Protein AF-A0A1A8QJQ0-F1 (afdb_monomer_lite)

InterPro domains:
  IPR009072 Histone-fold [G3DSA:1.10.20.10] (1-81)
  IPR009072 Histone-fold [SSF47113] (7-80)
  IPR029003 CENP-S/Mhf1 [PF15630] (9-80)

Secondary structure (DSSP, 8-state):
--HHHHHHHHHHHHHHHHHHHHHHHHHHHHT----HHHHHHHHHHHHHHHHHHHHHHHHHHHHTT-SS--HHHHHHHGGG-

Sequence (81 aa):
MTEDADETQRLKAAVHYTVGRFCQKIGEEHRREFSRQAVAAIAETTFRQCDIFAKDLEAFARHGKRTKVSVEDVKLTARRG

Radius of gyration: 16.21 Å; chains: 1; bounding box: 36×16×44 Å

Foldseek 3Di:
DVPVVVVLVVVLVVLLVVLVVVQVVVCVVVVHHDDSVRSSVVSVVVSVVVVVLVVQQCVVCVVVVHPDGDVVSVCVVVVVD

Structure (mmCIF, N/CA/C/O backbone):
data_AF-A0A1A8QJQ0-F1
#
_entry.id   AF-A0A1A8QJQ0-F1
#
loop_
_atom_site.group_PDB
_atom_site.id
_atom_site.type_symbol
_atom_site.label_atom_id
_atom_site.label_alt_id
_atom_site.label_comp_id
_atom_site.label_asym_id
_atom_site.label_entity_id
_atom_site.label_seq_id
_atom_site.pdbx_PDB_ins_code
_atom_site.Cartn_x
_atom_site.Cartn_y
_atom_site.Cartn_z
_atom_site.occupancy
_atom_site.B_iso_or_equiv
_atom_site.auth_seq_id
_atom_site.auth_comp_id
_atom_site.auth_asym_id
_atom_site.auth_atom_id
_atom_site.pdbx_PDB_model_num
ATOM 1 N N . MET A 1 1 ? -13.988 1.468 -20.722 1.00 55.25 1 MET A N 1
ATOM 2 C CA . MET A 1 1 ? -13.754 2.626 -19.823 1.00 55.25 1 MET A CA 1
ATOM 3 C C . MET A 1 1 ? -14.388 2.462 -18.438 1.00 55.25 1 MET A C 1
ATOM 5 O O . MET A 1 1 ? -14.015 3.206 -17.546 1.00 55.25 1 MET A O 1
ATOM 9 N N . THR A 1 2 ? -15.320 1.526 -18.219 1.00 62.97 2 THR A N 1
ATOM 10 C CA . THR A 1 2 ? -15.931 1.250 -16.899 1.00 62.97 2 THR A CA 1
ATOM 11 C C . THR A 1 2 ? -15.165 0.219 -16.062 1.00 62.97 2 THR A C 1
ATOM 13 O O . THR A 1 2 ? -15.237 0.270 -14.840 1.00 62.97 2 THR A O 1
ATOM 16 N N . GLU A 1 3 ? -14.412 -0.682 -16.697 1.00 68.06 3 GLU A N 1
ATOM 17 C CA . GLU A 1 3 ? -13.699 -1.780 -16.024 1.00 68.06 3 GLU A CA 1
ATOM 18 C C . GLU A 1 3 ? -12.536 -1.283 -15.150 1.00 68.06 3 GLU A C 1
ATOM 20 O O . GLU A 1 3 ? -12.438 -1.682 -13.993 1.00 68.06 3 GLU A O 1
ATOM 25 N N . ASP A 1 4 ? -11.737 -0.326 -15.636 1.00 76.12 4 ASP A N 1
ATOM 26 C CA . ASP A 1 4 ? -10.613 0.245 -14.870 1.00 76.12 4 ASP A CA 1
ATOM 27 C C . ASP A 1 4 ? -11.079 0.962 -13.591 1.00 76.12 4 ASP A C 1
ATOM 29 O O . ASP A 1 4 ? -10.406 0.953 -12.555 1.00 76.12 4 ASP A O 1
ATOM 33 N N . ALA A 1 5 ? -12.256 1.592 -13.652 1.00 81.75 5 ALA A N 1
ATOM 34 C CA . ALA A 1 5 ? -12.854 2.280 -12.515 1.00 81.75 5 ALA A CA 1
ATOM 35 C C . ALA A 1 5 ? -13.376 1.287 -11.462 1.00 81.75 5 ALA A C 1
ATOM 37 O O . ALA A 1 5 ? -13.191 1.520 -10.265 1.00 81.75 5 ALA A O 1
ATOM 38 N N . ASP A 1 6 ? -13.982 0.174 -11.896 1.00 90.25 6 ASP A N 1
ATOM 39 C CA . ASP A 1 6 ? -14.438 -0.897 -11.001 1.00 90.25 6 ASP A CA 1
ATOM 40 C C . ASP A 1 6 ? -13.256 -1.600 -10.320 1.00 90.25 6 ASP A C 1
ATOM 42 O O . ASP A 1 6 ? -13.241 -1.770 -9.098 1.00 90.25 6 ASP A O 1
ATOM 46 N N . GLU A 1 7 ? -12.203 -1.915 -11.077 1.00 93.75 7 GLU A N 1
ATOM 47 C CA . GLU A 1 7 ? -10.985 -2.511 -10.530 1.00 93.75 7 GLU A CA 1
ATOM 48 C C . GLU A 1 7 ? -10.313 -1.584 -9.509 1.00 93.75 7 GLU A C 1
ATOM 50 O O . GLU A 1 7 ? -10.001 -2.004 -8.389 1.00 93.7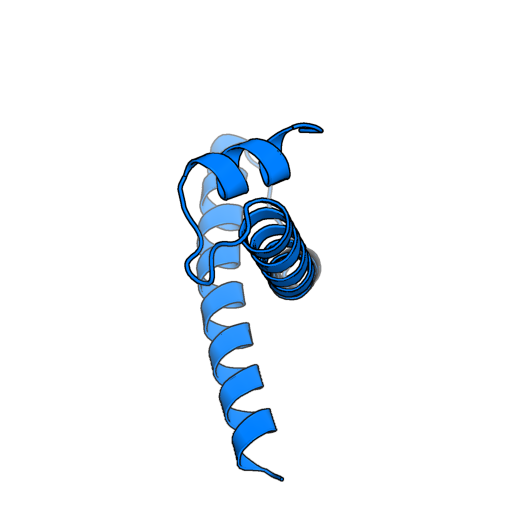5 7 GLU A O 1
ATOM 55 N N . THR A 1 8 ? -10.170 -0.298 -9.843 1.00 95.25 8 THR A N 1
ATOM 56 C CA . THR A 1 8 ? -9.620 0.708 -8.923 1.00 95.25 8 THR A CA 1
ATOM 57 C C . THR A 1 8 ? -10.420 0.759 -7.624 1.00 95.25 8 THR A C 1
ATOM 59 O O . THR A 1 8 ? -9.840 0.794 -6.535 1.00 95.25 8 THR A O 1
ATOM 62 N N . GLN A 1 9 ? -11.751 0.726 -7.710 1.00 96.56 9 GLN A N 1
ATOM 63 C CA . GLN A 1 9 ? -12.609 0.773 -6.532 1.00 96.56 9 GLN A CA 1
ATOM 64 C C . GLN A 1 9 ? -12.467 -0.485 -5.667 1.00 96.56 9 GLN A C 1
ATOM 66 O O . GLN A 1 9 ? -12.406 -0.384 -4.438 1.00 96.56 9 GLN A O 1
ATOM 71 N N . ARG A 1 10 ? -12.344 -1.666 -6.284 1.00 97.75 10 ARG A N 1
ATOM 72 C CA . ARG A 1 10 ? -12.081 -2.926 -5.572 1.00 97.75 10 ARG A CA 1
ATOM 73 C C . ARG A 1 10 ? -10.738 -2.899 -4.843 1.00 97.75 10 ARG A C 1
ATOM 75 O O . ARG A 1 10 ? -10.670 -3.299 -3.679 1.00 97.75 10 ARG A O 1
ATOM 82 N N . LEU A 1 11 ? -9.687 -2.382 -5.481 1.00 97.94 11 LEU A N 1
ATOM 83 C CA . LEU A 1 11 ? -8.370 -2.232 -4.857 1.00 97.94 11 LEU A CA 1
AT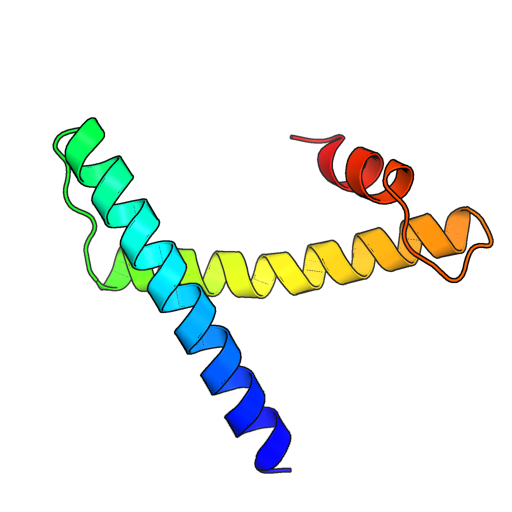OM 84 C C . LEU A 1 11 ? -8.406 -1.230 -3.694 1.00 97.94 11 LEU A C 1
ATOM 86 O O . LEU A 1 11 ? -7.903 -1.526 -2.607 1.00 97.94 11 LEU A O 1
ATOM 90 N N . LYS A 1 12 ? -9.065 -0.078 -3.872 1.00 98.12 12 LYS A N 1
ATOM 91 C CA . LYS A 1 12 ? -9.268 0.906 -2.796 1.00 98.12 12 LYS A CA 1
ATOM 92 C C . LYS A 1 12 ? -10.027 0.313 -1.609 1.00 98.12 12 LYS A C 1
ATOM 94 O O . LYS A 1 12 ? -9.637 0.550 -0.467 1.00 98.12 12 LYS A O 1
ATOM 99 N N . ALA A 1 13 ? -11.063 -0.491 -1.855 1.00 98.31 13 ALA A N 1
ATOM 100 C CA . ALA A 1 13 ? -11.811 -1.172 -0.799 1.00 98.31 13 ALA A CA 1
ATOM 101 C C . ALA A 1 13 ? -10.934 -2.162 -0.010 1.00 98.31 13 ALA A C 1
ATOM 103 O O . ALA A 1 13 ? -10.992 -2.187 1.221 1.00 98.31 13 ALA A O 1
ATOM 104 N N . ALA A 1 14 ? -10.073 -2.927 -0.690 1.00 98.50 14 ALA A N 1
ATOM 105 C CA . ALA A 1 14 ? -9.139 -3.852 -0.042 1.00 98.50 14 ALA A CA 1
ATOM 106 C C . ALA A 1 14 ? -8.099 -3.124 0.834 1.00 98.50 14 ALA A C 1
ATOM 108 O O . ALA A 1 14 ? -7.828 -3.540 1.969 1.00 98.50 14 ALA A O 1
ATOM 109 N N . VAL A 1 15 ? -7.556 -2.003 0.344 1.00 98.50 15 VAL A N 1
ATOM 110 C CA . VAL A 1 15 ? -6.653 -1.143 1.126 1.00 98.50 15 VAL A CA 1
ATOM 111 C C . VAL A 1 15 ? -7.384 -0.554 2.329 1.00 98.50 15 VAL A C 1
ATOM 113 O O . VAL A 1 15 ? -6.879 -0.646 3.446 1.00 98.50 15 VAL A O 1
ATOM 116 N N . HIS A 1 16 ? -8.591 -0.015 2.137 1.00 98.69 16 HIS A N 1
ATOM 117 C CA . HIS A 1 16 ? -9.392 0.561 3.216 1.00 98.69 16 HIS A CA 1
ATOM 118 C C . HIS A 1 16 ? -9.696 -0.454 4.322 1.00 98.69 16 HIS A C 1
ATOM 120 O O . HIS A 1 16 ? -9.533 -0.138 5.500 1.00 98.69 16 HIS A O 1
ATOM 126 N N . TYR A 1 17 ? -10.070 -1.686 3.958 1.00 98.69 17 TYR A N 1
ATOM 127 C CA . TYR A 1 17 ? -10.277 -2.768 4.921 1.00 98.69 17 TYR A CA 1
ATOM 128 C C . TYR A 1 17 ? -9.018 -3.019 5.761 1.00 98.69 17 TYR A C 1
ATOM 130 O O . TYR A 1 17 ? -9.075 -3.010 6.992 1.00 98.69 17 TYR A O 1
ATOM 138 N N . THR A 1 18 ? -7.868 -3.184 5.106 1.00 98.69 18 THR A N 1
ATOM 139 C CA . THR A 1 18 ? -6.599 -3.486 5.785 1.00 98.69 18 THR A CA 1
ATOM 140 C C . THR A 1 18 ? -6.143 -2.331 6.680 1.00 98.69 18 THR A C 1
ATOM 142 O O . THR A 1 18 ? -5.751 -2.552 7.826 1.00 98.69 18 THR A O 1
ATOM 145 N N . VAL A 1 19 ? -6.263 -1.088 6.206 1.00 98.69 19 VAL A N 1
ATOM 146 C CA . VAL A 1 19 ? -5.972 0.116 6.999 1.00 98.69 19 VAL A CA 1
ATOM 147 C C . VAL A 1 19 ? -6.897 0.217 8.209 1.00 98.69 19 VAL A C 1
ATOM 149 O O . VAL A 1 19 ? -6.416 0.481 9.307 1.00 98.69 19 VAL A O 1
ATOM 152 N N . GLY A 1 20 ? -8.192 -0.073 8.060 1.00 98.56 20 GLY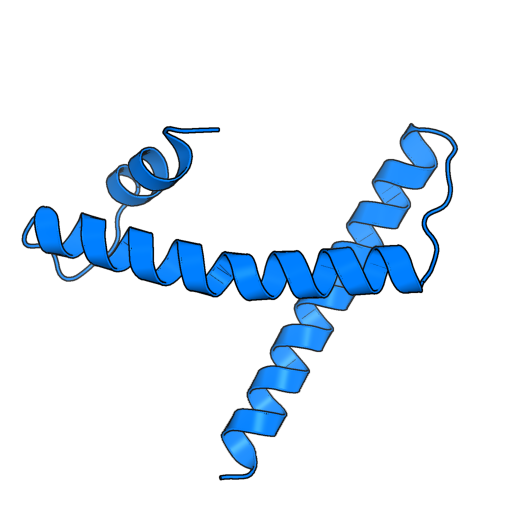 A N 1
ATOM 153 C CA . GLY A 1 20 ? -9.131 -0.114 9.182 1.00 98.56 20 GLY A CA 1
ATOM 154 C C . GLY A 1 20 ? -8.711 -1.106 10.268 1.00 98.56 20 GLY A C 1
ATOM 155 O O . GLY A 1 20 ? -8.717 -0.760 11.449 1.00 98.56 20 GLY A O 1
ATOM 156 N N . ARG A 1 21 ? -8.256 -2.307 9.880 1.00 98.50 21 ARG A N 1
ATOM 157 C CA . ARG A 1 21 ? -7.720 -3.306 10.823 1.00 98.50 21 ARG A CA 1
ATOM 158 C C . ARG A 1 21 ? -6.462 -2.812 11.542 1.00 98.50 21 ARG A C 1
ATOM 160 O O . ARG A 1 21 ? -6.322 -3.057 12.739 1.00 98.50 21 ARG A O 1
ATOM 167 N N . PHE A 1 22 ? -5.569 -2.103 10.850 1.00 98.19 22 PHE A N 1
ATOM 168 C CA . PHE A 1 22 ? -4.390 -1.503 11.481 1.00 98.19 22 PHE A CA 1
ATOM 169 C C . PHE A 1 22 ? -4.750 -0.366 12.436 1.00 98.19 22 PHE A C 1
ATOM 171 O O . PHE A 1 22 ? -4.270 -0.362 13.567 1.00 98.19 22 PHE A O 1
ATOM 178 N N . CYS A 1 23 ? -5.618 0.560 12.025 1.00 98.25 23 CYS A N 1
ATOM 179 C CA . CYS A 1 23 ? -6.088 1.649 12.878 1.00 98.25 23 CYS A CA 1
ATOM 180 C C . CYS A 1 23 ? -6.792 1.126 14.133 1.00 98.25 23 CYS A C 1
ATOM 182 O O . CYS A 1 23 ? -6.579 1.682 15.205 1.00 98.25 23 CYS A O 1
ATOM 184 N N . GLN A 1 24 ? -7.575 0.046 14.025 1.00 97.56 24 GLN A N 1
ATOM 185 C CA . GLN A 1 24 ? -8.174 -0.614 15.185 1.00 97.56 24 GLN A CA 1
ATOM 186 C C . GLN A 1 24 ? -7.096 -1.120 16.153 1.00 97.56 24 GLN A C 1
ATOM 188 O O . GLN A 1 24 ? -7.109 -0.749 17.322 1.00 97.56 24 GLN A O 1
ATOM 193 N N . LYS A 1 25 ? -6.132 -1.910 15.660 1.00 98.12 25 LYS A N 1
ATOM 194 C CA . LYS A 1 25 ? -5.057 -2.474 16.490 1.00 98.12 25 LYS A CA 1
ATOM 195 C C . LYS A 1 25 ? -4.227 -1.385 17.185 1.00 98.12 25 LYS A C 1
ATOM 197 O O . LYS A 1 25 ? -3.976 -1.468 18.381 1.00 98.12 25 LYS A O 1
ATOM 202 N N . ILE A 1 26 ? -3.816 -0.361 16.435 1.00 97.69 26 ILE A N 1
ATOM 203 C CA . ILE A 1 26 ? -3.046 0.781 16.956 1.00 97.69 26 ILE A CA 1
ATOM 204 C C . ILE A 1 26 ? -3.894 1.575 17.958 1.00 97.69 26 ILE A C 1
ATOM 206 O O . ILE A 1 26 ? -3.400 2.018 18.992 1.00 97.69 26 ILE A O 1
ATOM 210 N N . GLY A 1 27 ? -5.183 1.750 17.671 1.00 97.50 27 GLY A N 1
ATOM 211 C CA . GLY A 1 27 ? -6.112 2.421 18.569 1.00 97.50 27 GLY A CA 1
ATOM 212 C C . GLY A 1 27 ? -6.245 1.713 19.917 1.00 97.50 27 GLY A C 1
ATOM 213 O O . GLY A 1 27 ? -6.141 2.353 20.961 1.00 97.50 27 GLY A O 1
ATOM 214 N N . GLU A 1 28 ? -6.386 0.387 19.901 1.00 97.62 28 GLU A N 1
ATOM 215 C CA . GLU A 1 28 ? -6.413 -0.452 21.104 1.00 97.62 28 GLU A CA 1
ATOM 216 C C . GLU A 1 28 ? -5.105 -0.327 21.910 1.00 97.62 28 GLU A C 1
ATOM 218 O O . GLU A 1 28 ? -5.151 -0.057 23.112 1.00 97.62 28 GLU A O 1
ATOM 223 N N . GLU A 1 29 ? -3.943 -0.425 21.251 1.00 97.81 29 GLU A N 1
ATOM 224 C CA . GLU A 1 29 ? -2.615 -0.303 21.878 1.00 97.81 29 GLU A CA 1
ATOM 225 C C . GLU A 1 29 ? -2.411 1.053 22.574 1.00 97.81 29 GLU A C 1
ATOM 227 O O . GLU A 1 29 ? -1.907 1.128 23.697 1.00 97.81 29 GLU A O 1
ATOM 232 N N . HIS A 1 30 ? -2.855 2.138 21.938 1.00 97.19 30 HIS A N 1
ATOM 233 C CA . HIS A 1 30 ? -2.683 3.494 22.457 1.00 97.19 30 HIS A CA 1
ATOM 234 C C . HIS A 1 30 ? -3.887 4.025 23.243 1.00 97.19 30 HIS A C 1
ATOM 236 O O . HIS A 1 30 ? -3.848 5.174 23.694 1.00 97.19 30 HIS A O 1
ATOM 242 N N . ARG A 1 31 ? -4.940 3.216 23.435 1.00 96.44 31 ARG A N 1
ATOM 243 C CA . ARG A 1 31 ? -6.220 3.615 24.052 1.00 96.44 31 ARG A CA 1
ATOM 244 C C . ARG A 1 31 ? -6.812 4.871 23.402 1.00 96.44 31 ARG A C 1
ATOM 246 O O . ARG A 1 31 ? -7.192 5.824 24.083 1.00 96.44 31 ARG A O 1
ATOM 253 N N . ARG A 1 32 ? -6.840 4.891 22.069 1.00 95.62 32 ARG A N 1
ATOM 254 C CA . ARG A 1 32 ? -7.407 5.968 21.249 1.00 95.62 32 ARG A CA 1
ATOM 255 C C . ARG A 1 32 ? -8.280 5.397 20.146 1.00 95.62 32 ARG A C 1
ATOM 257 O O . ARG A 1 32 ? -8.005 4.332 19.614 1.00 95.62 32 ARG A O 1
ATOM 264 N N . GLU A 1 33 ? -9.290 6.153 19.745 1.00 94.75 33 GLU A N 1
ATOM 265 C CA . GLU A 1 33 ? -10.128 5.799 18.603 1.00 94.75 33 GLU A CA 1
ATOM 266 C C . GLU A 1 33 ? -9.777 6.659 17.389 1.00 94.75 33 GLU A C 1
ATOM 268 O O . GLU A 1 33 ? -9.477 7.850 17.506 1.00 94.75 33 GLU A O 1
ATOM 273 N N . PHE A 1 34 ? -9.842 6.051 16.207 1.00 97.88 34 PHE A N 1
ATOM 274 C CA . PHE A 1 34 ? -9.759 6.761 14.937 1.00 97.88 34 PHE A CA 1
ATOM 275 C C . PHE A 1 34 ? -11.170 6.958 14.389 1.00 97.88 34 PHE A C 1
ATOM 277 O O . PHE A 1 34 ? -11.955 6.012 14.312 1.00 97.88 34 PHE A O 1
ATOM 284 N N . SER A 1 35 ? -11.496 8.178 13.962 1.00 98.38 35 SER A N 1
ATOM 285 C CA . SER A 1 35 ? -12.763 8.429 13.274 1.00 98.38 35 SER A CA 1
ATOM 286 C C . SER A 1 35 ? -12.801 7.714 11.921 1.00 98.38 35 SER A C 1
ATOM 288 O O . SER A 1 35 ? -11.767 7.464 11.295 1.00 98.38 35 SER A O 1
ATOM 290 N N . ARG A 1 36 ? -14.007 7.437 11.411 1.00 98.06 36 ARG A N 1
ATOM 291 C CA . ARG A 1 36 ? -14.184 6.818 10.083 1.00 98.06 36 ARG A CA 1
ATOM 292 C C . ARG A 1 36 ? -13.520 7.646 8.978 1.00 98.06 36 ARG A C 1
ATOM 294 O O . ARG A 1 36 ? -12.925 7.092 8.059 1.00 98.06 36 ARG A O 1
ATOM 301 N N . GLN A 1 37 ? -13.588 8.970 9.095 1.00 98.50 37 GLN A N 1
ATOM 302 C CA . GLN A 1 37 ? -12.968 9.916 8.172 1.00 98.50 37 GLN A CA 1
ATOM 303 C C . GLN A 1 37 ? -11.438 9.859 8.249 1.00 98.50 37 GLN A C 1
ATOM 305 O O . GLN A 1 37 ? -10.787 9.897 7.210 1.00 98.50 37 GLN A O 1
ATOM 310 N N . ALA A 1 38 ? -10.860 9.717 9.449 1.00 98.38 38 ALA A N 1
ATOM 311 C CA . ALA A 1 38 ? -9.418 9.546 9.611 1.00 98.38 38 ALA A CA 1
ATOM 312 C C . ALA A 1 38 ? -8.937 8.236 8.968 1.00 98.38 38 ALA A C 1
ATOM 314 O O . ALA A 1 38 ? -7.980 8.254 8.199 1.00 98.38 38 ALA A O 1
ATOM 315 N N . VAL A 1 39 ? -9.640 7.122 9.199 1.00 98.69 39 VAL A N 1
ATOM 316 C CA . VAL A 1 39 ? -9.328 5.829 8.560 1.00 98.69 39 VAL A CA 1
ATOM 317 C C . VAL A 1 39 ? -9.421 5.932 7.034 1.00 98.69 39 VAL A C 1
ATOM 319 O O . VAL A 1 39 ? -8.520 5.479 6.330 1.00 98.69 39 VAL A O 1
ATOM 322 N N . ALA A 1 40 ? -10.465 6.580 6.505 1.00 98.50 40 ALA A N 1
ATOM 323 C CA . ALA A 1 40 ? -10.612 6.810 5.068 1.00 98.50 40 ALA A CA 1
ATOM 324 C C . ALA A 1 40 ? -9.479 7.673 4.487 1.00 98.50 40 ALA A C 1
ATOM 326 O O . ALA A 1 40 ? -8.942 7.344 3.430 1.00 98.50 40 ALA A O 1
ATOM 327 N N . ALA A 1 41 ? -9.079 8.737 5.187 1.00 98.75 41 ALA A N 1
ATOM 328 C CA . ALA A 1 41 ? -7.983 9.604 4.768 1.00 98.75 41 ALA A CA 1
ATOM 329 C C . ALA A 1 41 ? -6.633 8.869 4.766 1.00 98.75 41 ALA A C 1
ATOM 331 O O . ALA A 1 41 ? -5.847 9.034 3.829 1.00 98.75 41 ALA A O 1
ATOM 332 N N . ILE A 1 42 ? -6.375 8.026 5.772 1.00 98.62 42 ILE A N 1
ATOM 333 C CA . ILE A 1 42 ? -5.179 7.175 5.818 1.00 98.62 42 ILE A CA 1
ATOM 334 C C . ILE A 1 42 ? -5.205 6.196 4.643 1.00 98.62 42 ILE A C 1
ATOM 336 O O . ILE A 1 42 ? -4.227 6.124 3.907 1.00 98.62 42 ILE A O 1
ATOM 340 N N . ALA A 1 43 ? -6.331 5.521 4.395 1.00 98.69 43 ALA A N 1
ATOM 341 C CA . ALA A 1 43 ? -6.472 4.579 3.286 1.00 98.69 43 ALA A CA 1
ATOM 342 C C . ALA A 1 43 ? -6.221 5.227 1.915 1.00 98.69 43 ALA A C 1
ATOM 344 O O . ALA A 1 43 ? -5.464 4.687 1.110 1.00 98.69 43 ALA A O 1
ATOM 345 N N . GLU A 1 44 ? -6.792 6.408 1.660 1.00 98.25 44 GLU A N 1
ATOM 346 C CA . GLU A 1 44 ? -6.566 7.149 0.410 1.00 98.25 44 GLU A CA 1
ATOM 347 C C . GLU A 1 44 ? -5.112 7.630 0.284 1.00 98.25 44 GLU A C 1
ATOM 349 O O . GLU A 1 44 ? -4.559 7.704 -0.814 1.00 98.25 44 GLU A O 1
ATOM 354 N N . THR A 1 45 ? -4.467 7.960 1.404 1.00 98.56 45 THR A N 1
ATOM 355 C CA . THR A 1 45 ? -3.047 8.335 1.423 1.00 98.56 45 THR A CA 1
ATOM 356 C C . THR A 1 45 ? -2.163 7.131 1.114 1.00 98.56 45 THR A C 1
ATOM 358 O O . THR A 1 45 ? -1.294 7.229 0.252 1.00 98.56 45 THR A O 1
ATOM 361 N N . THR A 1 46 ? -2.423 5.976 1.731 1.00 98.50 46 THR A N 1
ATOM 362 C CA . THR A 1 46 ? -1.722 4.717 1.444 1.00 98.50 46 THR A CA 1
ATOM 363 C C . THR A 1 46 ? -1.887 4.305 -0.017 1.00 98.50 46 THR A C 1
ATOM 365 O O . THR A 1 46 ? -0.897 3.974 -0.662 1.00 98.50 46 THR A O 1
ATOM 368 N N . PHE A 1 47 ? -3.103 4.383 -0.569 1.00 98.00 47 PHE A N 1
ATOM 369 C CA . PHE A 1 47 ? -3.357 4.045 -1.971 1.00 98.00 47 PHE A CA 1
ATOM 370 C C . PHE A 1 47 ? -2.561 4.941 -2.935 1.00 98.00 47 PHE A C 1
ATOM 372 O O . PHE A 1 47 ? -1.915 4.441 -3.852 1.00 98.00 47 PHE A O 1
ATOM 379 N N . ARG A 1 48 ? -2.533 6.262 -2.697 1.00 97.50 48 ARG A N 1
ATOM 380 C CA . ARG A 1 48 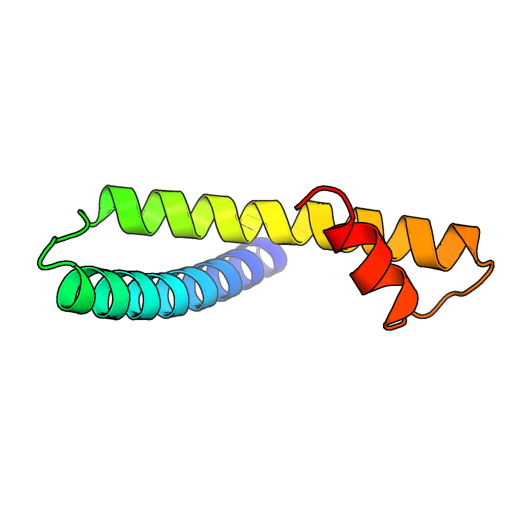? -1.714 7.198 -3.492 1.00 97.50 48 ARG A CA 1
ATOM 381 C C . ARG A 1 48 ? -0.212 6.960 -3.323 1.00 97.50 48 ARG A C 1
ATOM 383 O O . ARG A 1 48 ? 0.537 7.105 -4.284 1.00 97.50 48 ARG A O 1
ATOM 390 N N . GLN A 1 49 ? 0.232 6.560 -2.133 1.00 97.44 49 GLN A N 1
ATOM 391 C CA . GLN A 1 49 ? 1.639 6.253 -1.877 1.00 97.44 49 GLN A CA 1
ATOM 392 C C . GLN A 1 49 ? 2.128 5.038 -2.682 1.00 97.44 49 GLN A C 1
ATOM 394 O O . GLN A 1 49 ? 3.291 5.006 -3.081 1.00 97.44 49 GLN A O 1
ATOM 399 N N . CYS A 1 50 ? 1.254 4.069 -2.978 1.00 97.25 50 CYS A N 1
ATOM 400 C CA . CYS A 1 50 ? 1.597 2.933 -3.835 1.00 97.25 50 CYS A CA 1
ATOM 401 C C . CYS A 1 50 ? 2.014 3.361 -5.252 1.00 97.25 50 CYS A C 1
ATOM 403 O O . CYS A 1 50 ? 2.959 2.788 -5.785 1.00 97.25 50 CYS A O 1
ATOM 405 N N . ASP A 1 51 ? 1.372 4.376 -5.841 1.00 96.25 51 ASP A N 1
ATOM 406 C CA . ASP A 1 51 ? 1.749 4.907 -7.163 1.00 96.25 51 ASP A CA 1
ATOM 407 C C . ASP A 1 51 ? 3.140 5.562 -7.138 1.00 96.25 51 ASP A C 1
ATOM 409 O O . ASP A 1 51 ? 3.962 5.340 -8.027 1.00 96.25 51 ASP A O 1
ATOM 413 N N . ILE A 1 52 ? 3.445 6.304 -6.068 1.00 96.25 52 ILE A N 1
ATOM 414 C CA . ILE A 1 52 ? 4.773 6.896 -5.856 1.00 96.25 52 ILE A CA 1
ATOM 415 C C . ILE A 1 52 ? 5.829 5.789 -5.739 1.00 96.25 52 ILE A C 1
ATOM 417 O O . ILE A 1 52 ? 6.829 5.813 -6.453 1.00 96.25 52 ILE A O 1
ATOM 421 N N . PHE A 1 53 ? 5.583 4.779 -4.898 1.00 97.19 53 PHE A N 1
ATOM 422 C CA . PHE A 1 53 ? 6.501 3.650 -4.748 1.00 97.19 53 PHE A CA 1
ATOM 423 C C . PHE A 1 53 ? 6.691 2.876 -6.052 1.00 97.19 53 PHE A C 1
ATOM 425 O O . PHE A 1 53 ? 7.822 2.531 -6.377 1.00 97.19 53 PHE A O 1
ATOM 432 N N . ALA A 1 54 ? 5.632 2.632 -6.824 1.00 97.44 54 ALA A N 1
ATOM 433 C CA . ALA A 1 54 ? 5.741 1.937 -8.103 1.00 97.44 54 ALA A CA 1
ATOM 434 C C . ALA A 1 54 ? 6.658 2.688 -9.084 1.00 97.44 54 ALA A C 1
ATOM 436 O O . ALA A 1 54 ? 7.557 2.080 -9.668 1.00 97.44 54 ALA A O 1
ATOM 437 N N . LYS A 1 55 ? 6.487 4.011 -9.207 1.00 97.56 55 LYS A N 1
ATOM 438 C CA . LYS A 1 55 ? 7.306 4.871 -10.080 1.00 97.56 55 LYS A CA 1
ATOM 439 C C . LYS A 1 55 ? 8.765 4.930 -9.641 1.00 97.56 55 LYS A C 1
ATOM 441 O O . LYS A 1 55 ? 9.660 4.841 -10.482 1.00 97.56 55 LYS A O 1
ATOM 446 N N . ASP A 1 56 ? 9.012 5.043 -8.339 1.00 97.25 56 ASP A N 1
ATOM 447 C CA . ASP A 1 56 ? 10.370 5.042 -7.791 1.00 97.25 56 ASP A CA 1
ATOM 448 C C . ASP A 1 56 ? 11.061 3.693 -8.031 1.00 97.25 56 ASP A C 1
ATOM 450 O O . ASP A 1 56 ? 12.186 3.650 -8.531 1.00 97.25 56 ASP A O 1
ATOM 454 N N . LEU A 1 57 ? 10.373 2.582 -7.745 1.00 98.25 57 LEU A N 1
ATOM 455 C CA . LEU A 1 57 ? 10.896 1.232 -7.968 1.00 98.25 57 LEU A CA 1
ATOM 456 C C . LEU A 1 57 ? 11.222 0.988 -9.446 1.00 98.25 57 LEU A C 1
ATOM 458 O O . LEU A 1 57 ? 12.285 0.445 -9.760 1.00 98.25 57 LEU A O 1
ATOM 462 N N . GLU A 1 58 ? 10.347 1.417 -10.358 1.00 98.12 58 GLU A N 1
ATOM 463 C CA . GLU A 1 58 ? 10.599 1.350 -11.798 1.00 98.12 58 GLU A CA 1
ATOM 464 C C . GLU A 1 58 ? 11.829 2.185 -12.188 1.00 98.12 58 GLU A C 1
ATOM 466 O O . GLU A 1 58 ? 12.705 1.712 -12.919 1.00 98.12 58 GLU A O 1
ATOM 471 N N . ALA A 1 59 ? 11.934 3.415 -11.677 1.00 97.88 59 ALA A N 1
ATOM 472 C CA . ALA A 1 59 ? 13.053 4.302 -11.964 1.00 97.88 59 ALA A CA 1
ATOM 473 C C . ALA A 1 59 ? 14.392 3.730 -11.471 1.00 97.88 59 ALA A C 1
ATOM 475 O O . ALA A 1 59 ? 15.383 3.790 -12.206 1.00 97.88 59 ALA A O 1
ATOM 476 N N . PHE A 1 60 ? 14.432 3.137 -10.275 1.00 97.88 60 PHE A N 1
ATOM 477 C CA . PHE A 1 60 ? 15.636 2.507 -9.727 1.00 97.88 60 PHE A CA 1
ATOM 478 C C . PHE A 1 60 ? 16.044 1.255 -10.508 1.00 97.88 60 PHE A C 1
ATOM 480 O O . PHE A 1 60 ? 17.215 1.122 -10.882 1.00 97.88 60 PHE A O 1
ATOM 487 N N . ALA A 1 61 ? 15.084 0.395 -10.863 1.00 98.38 61 ALA A N 1
ATOM 488 C CA . ALA A 1 61 ? 15.357 -0.772 -11.694 1.00 98.38 61 ALA A CA 1
ATOM 489 C C . ALA A 1 61 ? 15.924 -0.358 -13.062 1.00 98.38 61 ALA A C 1
ATOM 491 O O . ALA A 1 61 ? 16.968 -0.867 -13.487 1.00 98.38 61 ALA A O 1
ATOM 492 N N . ARG A 1 62 ? 15.300 0.639 -13.708 1.00 98.06 62 ARG A N 1
ATOM 493 C CA . ARG A 1 62 ? 15.741 1.185 -14.998 1.00 98.06 62 ARG A CA 1
ATOM 494 C C . ARG A 1 62 ? 17.126 1.824 -14.915 1.00 98.06 62 ARG A C 1
ATOM 496 O O . ARG A 1 62 ? 17.935 1.620 -15.818 1.00 98.06 62 ARG A O 1
ATOM 503 N N . HIS A 1 63 ? 17.431 2.552 -13.840 1.00 97.50 63 HIS A N 1
ATOM 504 C CA . HIS A 1 63 ? 18.765 3.118 -13.607 1.00 97.50 63 HIS A CA 1
ATOM 505 C C . HIS A 1 63 ? 19.840 2.022 -13.532 1.00 97.50 63 HIS A C 1
ATOM 507 O O . HIS A 1 63 ? 20.913 2.158 -14.115 1.00 97.50 63 HIS A O 1
ATOM 513 N N . GLY A 1 64 ? 19.514 0.888 -12.905 1.00 96.50 64 GLY A N 1
ATOM 514 C CA . GLY A 1 64 ? 20.348 -0.314 -12.889 1.00 96.50 64 GLY A CA 1
ATOM 515 C C . GLY A 1 64 ? 20.342 -1.132 -14.187 1.00 96.50 64 GLY A C 1
ATOM 516 O O . GLY A 1 64 ? 20.829 -2.260 -14.169 1.00 96.50 64 GLY A O 1
ATOM 517 N N . LYS A 1 65 ? 19.782 -0.612 -15.293 1.00 97.38 65 LYS A N 1
ATOM 518 C CA . LYS A 1 65 ? 19.596 -1.310 -16.583 1.00 97.38 65 LYS A CA 1
ATOM 519 C C . LYS A 1 65 ? 18.824 -2.636 -16.466 1.00 97.38 65 LYS A C 1
ATOM 521 O O . LYS A 1 65 ? 19.016 -3.544 -17.272 1.00 97.38 65 LYS A O 1
ATOM 526 N N . ARG A 1 66 ? 17.952 -2.762 -15.464 1.00 97.88 66 ARG A N 1
ATOM 527 C CA . ARG A 1 66 ? 17.101 -3.935 -15.228 1.00 97.88 66 ARG A CA 1
ATOM 528 C C . ARG A 1 66 ? 15.657 -3.623 -15.608 1.00 97.88 66 ARG A C 1
ATOM 530 O O . ARG A 1 66 ? 15.196 -2.497 -15.474 1.00 97.88 66 ARG A O 1
ATOM 537 N N . THR A 1 67 ? 14.929 -4.652 -16.032 1.00 96.62 67 THR A N 1
ATOM 538 C CA . THR A 1 67 ? 13.475 -4.597 -16.283 1.00 96.62 67 THR A CA 1
ATOM 539 C C . THR A 1 67 ? 12.655 -5.239 -15.164 1.00 96.62 67 THR A C 1
ATOM 541 O O . THR A 1 67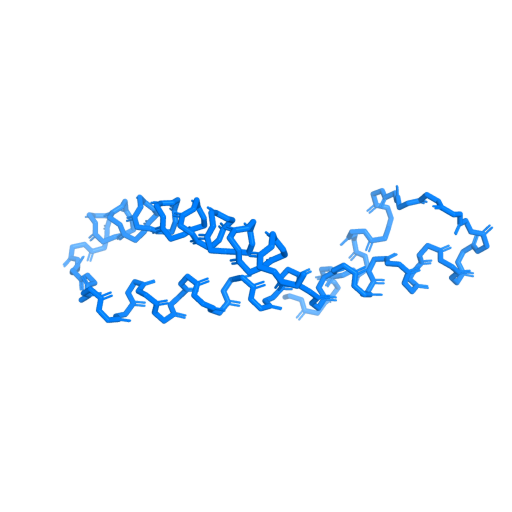 ? 11.430 -5.215 -15.198 1.00 96.62 67 THR A O 1
ATOM 544 N N . LYS A 1 68 ? 13.324 -5.825 -14.163 1.00 98.00 68 LYS A N 1
ATOM 545 C CA . LYS A 1 68 ? 12.706 -6.425 -12.979 1.00 98.00 68 LYS A CA 1
ATOM 546 C C . LYS A 1 68 ? 13.173 -5.691 -11.725 1.00 98.00 68 LYS A C 1
ATOM 548 O O . LYS A 1 68 ? 14.381 -5.520 -11.522 1.00 98.00 68 LYS A O 1
ATOM 553 N N . VAL A 1 69 ? 12.207 -5.295 -10.899 1.00 98.00 69 VAL A N 1
ATOM 554 C CA . VAL A 1 69 ? 12.435 -4.736 -9.561 1.00 98.00 69 VAL A CA 1
ATOM 555 C C . VAL A 1 69 ? 13.045 -5.809 -8.657 1.00 98.00 69 VAL A C 1
ATOM 557 O O . VAL A 1 69 ? 12.695 -6.987 -8.733 1.00 98.00 69 VAL A O 1
ATOM 560 N N . SER A 1 70 ? 13.977 -5.392 -7.811 1.00 97.75 70 SER A N 1
ATOM 561 C CA . SER A 1 70 ? 14.719 -6.214 -6.859 1.00 97.75 70 SER A CA 1
ATOM 562 C C . SER A 1 70 ? 14.719 -5.576 -5.467 1.00 97.75 70 SER A C 1
ATOM 564 O O . SER A 1 70 ? 14.304 -4.432 -5.285 1.00 97.75 70 SER A O 1
ATOM 566 N N . VAL A 1 71 ? 15.237 -6.302 -4.475 1.00 97.56 71 VAL A N 1
ATOM 567 C CA . VAL A 1 71 ? 15.343 -5.812 -3.090 1.00 97.56 71 VAL A CA 1
ATOM 568 C C . VAL A 1 71 ? 16.208 -4.548 -2.981 1.00 97.56 71 VAL A C 1
ATOM 570 O O . VAL A 1 71 ? 15.928 -3.694 -2.144 1.00 97.56 71 VAL A O 1
ATOM 573 N N . GLU A 1 72 ? 17.217 -4.378 -3.839 1.00 97.50 72 GLU A N 1
ATOM 574 C CA . GLU A 1 72 ? 18.048 -3.165 -3.842 1.00 97.50 72 GLU A CA 1
ATOM 575 C C . GLU A 1 72 ? 17.244 -1.908 -4.206 1.00 97.50 72 GLU A C 1
ATOM 577 O O . GLU A 1 72 ? 17.478 -0.843 -3.639 1.00 97.50 72 GLU A O 1
ATOM 582 N N . ASP A 1 73 ? 16.237 -2.035 -5.072 1.00 97.75 73 ASP A N 1
ATOM 583 C CA . ASP A 1 73 ? 15.359 -0.918 -5.436 1.00 97.75 73 ASP A CA 1
ATOM 584 C C . ASP A 1 73 ? 14.460 -0.530 -4.253 1.00 97.75 73 ASP A C 1
ATOM 586 O O . ASP A 1 73 ? 14.292 0.650 -3.957 1.00 97.75 73 ASP A O 1
ATOM 590 N N . VAL A 1 74 ? 13.963 -1.524 -3.505 1.00 96.94 74 VAL A N 1
ATOM 591 C CA . VAL A 1 74 ? 13.166 -1.305 -2.285 1.00 96.94 74 VAL A CA 1
ATOM 592 C C . VAL A 1 74 ? 13.983 -0.579 -1.213 1.00 96.94 74 VAL A C 1
ATOM 594 O O . VAL A 1 74 ? 13.488 0.355 -0.580 1.00 96.94 74 VAL A O 1
ATOM 597 N N . LYS A 1 75 ? 15.254 -0.959 -1.030 1.00 96.50 75 LYS A N 1
ATOM 598 C CA . LYS A 1 75 ? 16.166 -0.262 -0.107 1.00 96.50 75 LYS A CA 1
ATOM 599 C C . LYS A 1 75 ? 16.357 1.204 -0.502 1.00 96.50 75 LYS A C 1
ATOM 601 O O . LYS A 1 75 ? 16.390 2.068 0.371 1.00 96.50 75 LYS A O 1
ATOM 606 N N . LEU A 1 76 ? 16.460 1.497 -1.802 1.00 96.62 76 LEU A N 1
ATOM 607 C CA . LEU A 1 76 ? 16.580 2.870 -2.297 1.00 96.62 76 LEU A CA 1
ATOM 608 C C . LEU A 1 76 ? 15.314 3.693 -2.037 1.00 96.62 76 LEU A C 1
ATOM 610 O O . LEU A 1 76 ? 15.436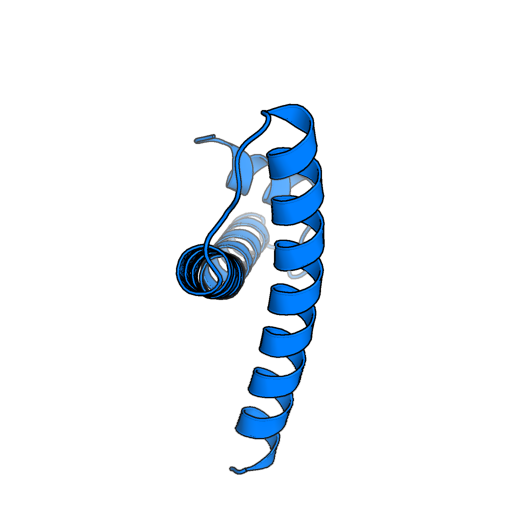 4.847 -1.621 1.00 96.62 76 LEU A O 1
ATOM 614 N N . THR A 1 77 ? 14.126 3.102 -2.198 1.00 95.38 77 THR A N 1
ATOM 615 C CA . THR A 1 77 ? 12.845 3.743 -1.849 1.00 95.38 77 THR A CA 1
ATOM 616 C C . THR A 1 77 ? 12.784 4.118 -0.364 1.00 95.38 77 THR A C 1
ATOM 618 O O . THR A 1 77 ? 12.308 5.196 -0.020 1.00 95.38 77 THR A O 1
ATOM 621 N N . ALA A 1 78 ? 13.329 3.282 0.524 1.00 94.31 78 ALA A N 1
ATOM 622 C CA . ALA A 1 78 ? 13.331 3.522 1.970 1.00 94.31 78 ALA A CA 1
ATOM 623 C C . ALA A 1 78 ? 14.442 4.475 2.468 1.00 94.31 78 ALA A C 1
ATOM 625 O O . ALA A 1 78 ? 14.506 4.771 3.658 1.00 94.31 78 ALA A O 1
ATOM 626 N N . ARG A 1 79 ? 15.328 4.979 1.595 1.00 91.75 79 ARG A N 1
ATOM 627 C CA . ARG A 1 79 ? 16.556 5.699 2.003 1.00 91.75 79 ARG A CA 1
ATOM 628 C C . ARG A 1 79 ? 16.314 6.992 2.798 1.00 91.75 79 ARG A C 1
ATOM 630 O O . ARG A 1 79 ? 17.226 7.464 3.469 1.00 91.75 79 ARG A O 1
ATOM 637 N N . ARG A 1 80 ? 15.141 7.615 2.661 1.00 76.50 80 ARG A N 1
ATOM 638 C CA . ARG A 1 80 ? 14.783 8.888 3.324 1.00 76.50 80 ARG A CA 1
ATOM 639 C C . ARG A 1 80 ? 13.747 8.723 4.448 1.00 76.50 80 ARG A C 1
ATOM 641 O O . ARG A 1 80 ? 13.119 9.714 4.810 1.00 76.50 80 ARG A O 1
ATOM 648 N N . GLY A 1 81 ? 13.542 7.494 4.924 1.00 57.56 81 GLY A N 1
ATOM 649 C CA . GLY A 1 81 ? 12.664 7.183 6.057 1.00 57.56 81 GLY A CA 1
ATOM 650 C C . GLY A 1 81 ? 13.275 7.514 7.408 1.00 57.56 81 GLY A C 1
ATOM 651 O O . GLY A 1 81 ? 14.523 7.563 7.496 1.00 57.56 81 GLY A O 1
#

pLDDT: mean 94.89, std 8.75, range [55.25, 98.75]

Organism: NCBI:txid704102